Protein AF-A0A9E5WHQ3-F1 (afdb_monomer_lite)

pLDDT: mean 86.69, std 10.64, range [50.16, 97.62]

Sequence (100 aa):
MSIKATHFAEDIDLDCDIAGAFQFTGYYGREGTSGMSFVCPCGCGNKCYIKFEDSEGAAAAPRWNWDGNKENPTLTPSVFNTGLPCKWHGWLQNGEWVSV

Radius of gyration: 12.62 Å; chains: 1; bounding box: 31×26×3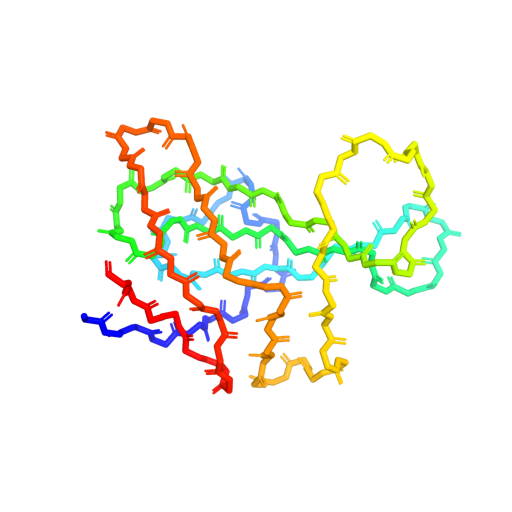2 Å

Structure (mmCIF, N/CA/C/O backbone):
data_AF-A0A9E5WHQ3-F1
#
_entry.id   AF-A0A9E5WHQ3-F1
#
loop_
_atom_site.group_PDB
_atom_site.id
_atom_site.type_symbol
_atom_site.label_atom_id
_atom_site.label_alt_id
_atom_site.label_comp_id
_atom_site.label_asym_id
_atom_site.label_entity_id
_atom_site.label_seq_id
_atom_site.pdbx_PDB_ins_code
_atom_site.Cartn_x
_atom_site.Cartn_y
_atom_site.Cartn_z
_atom_site.occupancy
_atom_site.B_iso_or_equiv
_atom_site.auth_seq_id
_atom_site.auth_comp_id
_atom_site.auth_asym_id
_atom_site.auth_atom_id
_atom_site.pdbx_PDB_model_num
ATOM 1 N N . MET A 1 1 ? -7.489 7.347 12.800 1.00 76.62 1 MET A N 1
ATOM 2 C CA . MET A 1 1 ? -6.547 6.609 13.673 1.00 76.62 1 MET A CA 1
ATOM 3 C C . MET A 1 1 ? -5.280 6.393 12.861 1.00 76.62 1 MET A C 1
ATOM 5 O O . MET A 1 1 ? -5.412 6.124 11.670 1.00 76.62 1 MET A O 1
ATOM 9 N N . SER A 1 2 ? -4.092 6.569 13.443 1.00 88.56 2 SER A N 1
ATOM 10 C CA . SER A 1 2 ? -2.832 6.244 12.765 1.00 88.56 2 SER A CA 1
ATOM 11 C C . SER A 1 2 ? -2.091 5.137 13.500 1.00 88.56 2 SER A C 1
ATOM 13 O O . SER A 1 2 ? -2.236 4.986 14.715 1.00 88.56 2 SER A O 1
ATOM 15 N N . ILE A 1 3 ? -1.339 4.340 12.747 1.00 93.88 3 ILE A N 1
ATOM 16 C CA . ILE A 1 3 ? -0.408 3.356 13.296 1.00 93.88 3 ILE A CA 1
ATOM 17 C C . ILE A 1 3 ? 0.936 3.478 12.585 1.00 93.88 3 ILE A C 1
ATOM 19 O O . ILE A 1 3 ? 1.000 3.813 11.401 1.00 93.88 3 ILE A O 1
ATOM 23 N N . LYS A 1 4 ? 2.019 3.181 13.301 1.00 94.31 4 LYS A N 1
ATOM 24 C CA . LYS A 1 4 ? 3.364 3.207 12.732 1.00 94.31 4 LYS A CA 1
ATOM 25 C C . LYS A 1 4 ? 3.535 2.084 11.708 1.00 94.31 4 LYS A C 1
ATOM 27 O O . LYS A 1 4 ? 3.249 0.924 12.004 1.00 94.31 4 LYS A O 1
ATOM 32 N N . ALA A 1 5 ? 4.042 2.421 10.528 1.00 92.50 5 ALA A N 1
ATOM 33 C CA . ALA A 1 5 ? 4.451 1.446 9.533 1.00 92.50 5 ALA A CA 1
ATOM 34 C C . ALA A 1 5 ? 5.741 0.764 10.002 1.00 92.50 5 ALA A C 1
ATOM 36 O O . ALA A 1 5 ? 6.734 1.425 10.314 1.00 92.50 5 ALA A O 1
ATOM 37 N N . THR A 1 6 ? 5.722 -0.564 10.074 1.00 90.00 6 THR A N 1
ATOM 38 C CA . THR A 1 6 ? 6.865 -1.346 10.559 1.00 90.00 6 THR A CA 1
ATOM 39 C C . THR A 1 6 ? 7.453 -2.140 9.405 1.00 90.00 6 THR A C 1
ATOM 41 O O . THR A 1 6 ? 6.778 -2.990 8.833 1.00 90.00 6 THR A O 1
ATOM 44 N N . HIS A 1 7 ? 8.709 -1.866 9.059 1.00 87.19 7 HIS A N 1
ATOM 45 C CA . HIS A 1 7 ? 9.396 -2.627 8.025 1.00 87.19 7 HIS A CA 1
ATOM 46 C C . HIS A 1 7 ? 9.711 -4.037 8.534 1.00 87.19 7 HIS A C 1
ATOM 48 O O . HIS A 1 7 ? 10.368 -4.202 9.564 1.00 87.19 7 HIS A O 1
ATOM 54 N N . PHE A 1 8 ? 9.253 -5.039 7.797 1.00 82.00 8 PHE A N 1
ATOM 55 C CA . PHE A 1 8 ? 9.499 -6.450 8.033 1.00 82.00 8 PHE A CA 1
ATOM 56 C C . PHE A 1 8 ? 10.420 -6.952 6.918 1.00 82.00 8 PHE A C 1
ATOM 58 O O . PHE A 1 8 ? 10.065 -6.905 5.744 1.00 82.00 8 PHE A O 1
ATOM 65 N N . ALA A 1 9 ? 11.647 -7.337 7.275 1.00 69.75 9 ALA A N 1
ATOM 66 C CA . ALA A 1 9 ? 12.669 -7.714 6.295 1.00 69.75 9 ALA A CA 1
AT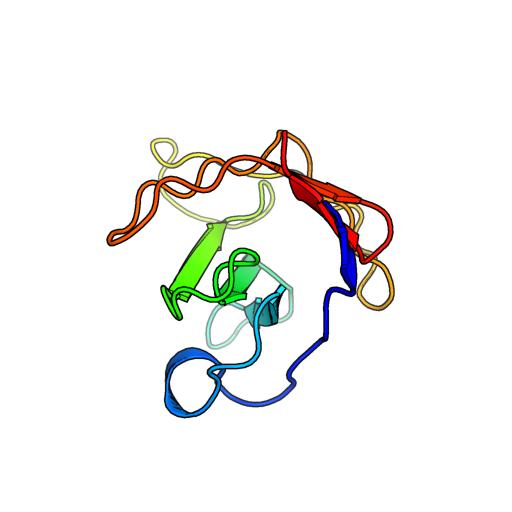OM 67 C C . ALA A 1 9 ? 12.416 -9.102 5.680 1.00 69.75 9 ALA A C 1
ATOM 69 O O . ALA A 1 9 ? 12.846 -9.376 4.560 1.00 69.75 9 ALA A O 1
ATOM 70 N N . GLU A 1 10 ? 11.719 -9.961 6.418 1.00 73.19 10 GLU A N 1
ATOM 71 C CA . GLU A 1 10 ? 11.330 -11.307 6.010 1.00 73.19 10 GLU A CA 1
ATOM 72 C C . GLU A 1 10 ? 10.013 -11.283 5.224 1.00 73.19 10 GLU A C 1
ATOM 74 O O . GLU A 1 10 ? 9.344 -10.253 5.136 1.00 73.19 10 GLU A O 1
ATOM 79 N N . ASP A 1 11 ? 9.657 -12.414 4.619 1.00 75.06 11 ASP A N 1
ATOM 80 C CA . ASP A 1 11 ? 8.448 -12.532 3.807 1.00 75.06 11 ASP A CA 1
ATOM 81 C C . ASP A 1 11 ? 7.186 -12.364 4.671 1.00 75.06 11 ASP A C 1
ATOM 83 O O . ASP A 1 11 ? 6.765 -13.250 5.422 1.00 75.06 11 ASP A O 1
ATOM 87 N N . ILE A 1 12 ? 6.578 -11.187 4.549 1.00 79.50 12 ILE A N 1
ATOM 88 C CA . ILE A 1 12 ? 5.329 -10.815 5.215 1.00 79.50 12 ILE A CA 1
ATOM 89 C C . ILE A 1 12 ? 4.192 -11.753 4.802 1.00 79.50 12 ILE A C 1
ATOM 91 O O . ILE A 1 12 ? 3.294 -11.995 5.615 1.00 79.50 12 ILE A O 1
ATOM 95 N N . ASP A 1 13 ? 4.201 -12.292 3.582 1.00 72.44 13 ASP A N 1
ATOM 96 C CA . ASP A 1 13 ? 3.127 -13.148 3.084 1.00 72.44 13 ASP A CA 1
ATOM 97 C C . ASP A 1 13 ? 3.120 -14.518 3.772 1.00 72.44 13 ASP A C 1
ATOM 99 O O . ASP A 1 13 ? 2.038 -15.090 3.954 1.00 72.44 13 ASP A O 1
ATOM 103 N N . LEU A 1 14 ? 4.264 -14.969 4.292 1.00 68.00 14 LEU A N 1
ATOM 104 C CA . LEU A 1 14 ? 4.385 -16.225 5.032 1.00 68.00 14 LEU A CA 1
ATOM 105 C C . LEU A 1 14 ? 4.029 -16.071 6.520 1.00 68.00 14 LEU A C 1
ATOM 107 O O . LEU A 1 14 ? 3.110 -16.747 6.974 1.00 68.00 14 LEU A O 1
ATOM 111 N N . ASP A 1 15 ? 4.650 -15.134 7.250 1.00 69.50 15 ASP A N 1
ATOM 112 C CA . ASP A 1 15 ? 4.682 -15.210 8.728 1.00 69.50 15 ASP A CA 1
ATOM 113 C C . ASP A 1 15 ? 4.418 -13.885 9.479 1.00 69.50 15 ASP A C 1
ATOM 115 O O . ASP A 1 15 ? 4.813 -13.728 10.634 1.00 69.50 15 ASP A O 1
ATOM 119 N N . CYS A 1 16 ? 3.730 -12.911 8.869 1.00 77.00 16 CYS A N 1
ATOM 120 C CA . CYS A 1 16 ? 3.439 -11.630 9.530 1.00 77.00 16 CYS A CA 1
ATOM 121 C C . CYS A 1 16 ? 1.934 -11.328 9.659 1.00 77.00 16 CYS A C 1
ATOM 123 O O . CYS A 1 16 ? 1.215 -11.266 8.659 1.00 77.00 16 CYS A O 1
ATOM 125 N N . ASP A 1 17 ? 1.469 -11.086 10.889 1.00 83.12 17 ASP A N 1
ATOM 126 C CA . ASP A 1 17 ? 0.114 -10.624 11.241 1.00 83.12 17 ASP A CA 1
ATOM 127 C C . ASP A 1 17 ? 0.107 -9.248 11.942 1.00 83.12 17 ASP A C 1
ATOM 129 O O . ASP A 1 17 ? -0.937 -8.750 12.374 1.00 83.12 17 ASP A O 1
ATOM 133 N N . ILE A 1 18 ? 1.268 -8.591 12.013 1.00 91.44 18 ILE A N 1
ATOM 134 C CA . ILE A 1 18 ? 1.431 -7.280 12.642 1.00 91.44 18 ILE A CA 1
ATOM 135 C C . ILE A 1 18 ? 0.732 -6.222 11.783 1.00 91.44 18 ILE A C 1
ATOM 137 O O . ILE A 1 18 ? 1.134 -5.954 10.652 1.00 91.44 18 ILE A O 1
ATOM 141 N N . ALA A 1 19 ? -0.300 -5.580 12.329 1.00 93.81 19 ALA A N 1
ATOM 142 C CA . ALA A 1 19 ? -1.031 -4.518 11.641 1.00 93.81 19 ALA A CA 1
ATOM 143 C C . ALA A 1 19 ? -0.083 -3.410 11.151 1.00 93.81 19 ALA A C 1
ATOM 145 O O . ALA A 1 19 ? 0.707 -2.868 11.924 1.00 93.81 19 ALA A O 1
ATOM 146 N N . GLY A 1 20 ? -0.167 -3.062 9.864 1.00 93.56 20 GLY A N 1
ATOM 147 C CA . GLY A 1 20 ? 0.676 -2.028 9.261 1.00 93.56 20 GLY A CA 1
ATOM 148 C C . GLY A 1 20 ? 2.132 -2.436 9.026 1.00 93.56 20 GLY A C 1
ATOM 149 O O . GLY A 1 20 ? 2.929 -1.590 8.605 1.00 93.56 20 GLY A O 1
ATOM 150 N N . ALA A 1 21 ? 2.498 -3.697 9.271 1.00 95.00 21 ALA A N 1
ATOM 151 C CA . ALA A 1 21 ? 3.775 -4.210 8.808 1.00 95.00 21 ALA A CA 1
ATOM 152 C C . ALA A 1 21 ? 3.830 -4.202 7.281 1.00 95.00 21 ALA A C 1
ATOM 154 O O . ALA A 1 21 ? 2.811 -4.388 6.611 1.00 95.00 21 ALA A O 1
ATOM 155 N N . PHE A 1 22 ? 5.016 -3.969 6.735 1.00 94.56 22 PHE A N 1
ATOM 156 C CA . PHE A 1 22 ? 5.227 -3.919 5.298 1.00 94.56 22 PHE A CA 1
ATOM 157 C C . PHE A 1 22 ? 6.605 -4.440 4.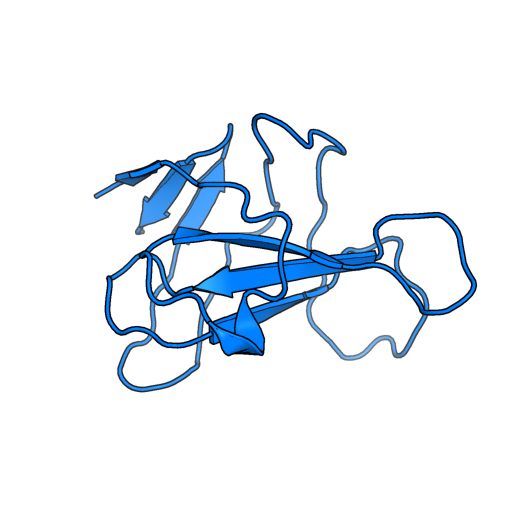911 1.00 94.56 22 PHE A C 1
ATOM 159 O O . PHE A 1 22 ? 7.540 -4.397 5.706 1.00 94.56 22 PHE A O 1
ATOM 166 N N . GLN A 1 23 ? 6.748 -4.845 3.655 1.00 93.69 23 GLN A N 1
ATOM 167 C CA . GLN A 1 23 ? 8.019 -5.234 3.057 1.00 93.69 23 GLN A CA 1
ATOM 168 C C . GLN A 1 23 ? 8.135 -4.611 1.672 1.00 93.69 23 GLN A C 1
ATOM 170 O O . GLN A 1 23 ? 7.186 -4.623 0.885 1.00 93.69 23 GLN A O 1
ATOM 175 N N . PHE A 1 24 ? 9.315 -4.081 1.360 1.00 91.75 24 PHE A N 1
ATOM 176 C CA . PHE A 1 24 ? 9.636 -3.676 -0.003 1.00 91.75 24 PHE A CA 1
ATOM 177 C C . PHE A 1 24 ? 9.894 -4.901 -0.875 1.00 91.75 24 PHE A C 1
ATOM 179 O O . PHE A 1 24 ? 10.653 -5.794 -0.512 1.00 91.75 24 PHE A O 1
ATOM 186 N N . THR A 1 25 ? 9.301 -4.907 -2.060 1.00 88.75 25 THR A N 1
ATOM 187 C CA . THR A 1 25 ? 9.400 -6.020 -3.010 1.00 88.75 25 THR A CA 1
ATOM 188 C C . THR A 1 25 ? 10.188 -5.595 -4.241 1.00 88.75 25 THR A C 1
ATOM 190 O O . THR A 1 25 ? 10.074 -4.457 -4.705 1.00 88.75 25 THR A O 1
ATOM 193 N N . GLY A 1 26 ? 10.987 -6.502 -4.791 1.00 86.06 26 GLY A N 1
ATOM 194 C CA . GLY A 1 26 ? 11.744 -6.303 -6.027 1.00 86.06 26 GLY A CA 1
ATOM 195 C C . GLY A 1 26 ? 11.373 -7.338 -7.086 1.00 86.06 26 GLY A C 1
ATOM 196 O O . GLY A 1 26 ? 10.738 -8.350 -6.788 1.00 86.06 26 GLY A O 1
ATOM 197 N N . TYR A 1 27 ? 11.811 -7.113 -8.323 1.00 77.31 27 TYR A N 1
ATOM 198 C CA . TYR A 1 27 ? 11.737 -8.139 -9.361 1.00 77.31 27 TYR A CA 1
ATOM 199 C C . TYR A 1 27 ? 12.857 -9.161 -9.179 1.00 77.31 27 TYR A C 1
ATOM 201 O O . TYR A 1 27 ? 14.022 -8.796 -9.024 1.00 77.31 27 TYR A O 1
ATOM 209 N N . TYR A 1 28 ? 12.516 -10.449 -9.251 1.00 71.94 28 TYR A N 1
ATOM 210 C CA . TYR A 1 28 ? 13.510 -11.515 -9.180 1.00 71.94 28 TYR A CA 1
ATOM 211 C C . TYR A 1 28 ? 14.588 -11.331 -10.261 1.00 71.94 28 TYR A C 1
ATOM 213 O O . TYR A 1 28 ? 14.277 -11.194 -11.446 1.00 71.94 28 TYR A O 1
ATOM 221 N N . GLY A 1 29 ? 15.857 -11.317 -9.845 1.00 71.81 29 GLY A N 1
ATOM 222 C CA . GLY A 1 29 ? 16.998 -11.139 -10.746 1.00 71.81 29 GLY A CA 1
ATOM 223 C C . GLY A 1 29 ? 17.262 -9.697 -11.198 1.00 71.81 29 GLY A C 1
ATOM 224 O O . GLY A 1 29 ? 18.049 -9.508 -12.125 1.00 71.81 29 GLY A O 1
ATOM 225 N N . ARG A 1 30 ? 16.640 -8.683 -10.576 1.00 71.31 30 ARG A N 1
ATOM 226 C CA . ARG A 1 30 ? 16.955 -7.264 -10.815 1.00 71.31 30 ARG A CA 1
ATOM 227 C C . ARG A 1 30 ? 17.199 -6.512 -9.513 1.00 71.31 30 ARG A C 1
ATOM 229 O O . ARG A 1 30 ? 16.536 -6.754 -8.510 1.00 71.31 30 ARG A O 1
ATOM 236 N N . GLU A 1 31 ? 18.124 -5.561 -9.557 1.00 75.31 31 GLU A N 1
ATOM 237 C CA . GLU A 1 31 ? 18.283 -4.589 -8.479 1.00 75.31 31 GLU A CA 1
ATOM 238 C C . GLU A 1 31 ? 17.162 -3.547 -8.547 1.00 75.31 31 GLU A C 1
ATOM 240 O O . GLU A 1 31 ? 16.836 -3.042 -9.621 1.00 75.31 31 GLU A O 1
ATOM 245 N N . GLY A 1 32 ? 16.568 -3.226 -7.397 1.00 80.88 32 GLY A N 1
ATOM 246 C CA . GLY A 1 32 ? 15.566 -2.168 -7.281 1.00 80.88 32 GLY A CA 1
ATOM 247 C C . GLY A 1 32 ? 14.329 -2.566 -6.483 1.00 80.88 32 GLY A C 1
ATOM 248 O O . GLY A 1 32 ? 14.080 -3.737 -6.200 1.00 80.88 32 GLY A O 1
ATOM 249 N N . THR A 1 33 ? 13.557 -1.554 -6.092 1.00 88.31 33 THR A N 1
ATOM 250 C CA . THR A 1 33 ? 12.256 -1.715 -5.431 1.00 88.31 33 THR A CA 1
ATOM 251 C C . THR A 1 33 ? 11.162 -1.493 -6.467 1.00 88.31 33 THR A C 1
ATOM 253 O O . THR A 1 33 ? 11.193 -0.511 -7.191 1.00 88.31 33 THR A O 1
ATOM 256 N N . SER A 1 34 ? 10.223 -2.428 -6.555 1.00 89.19 34 SER A N 1
ATOM 257 C CA . SER A 1 34 ? 9.127 -2.443 -7.535 1.00 89.19 34 SER A CA 1
ATOM 258 C C . SER A 1 34 ? 7.744 -2.253 -6.905 1.00 89.19 34 SER A C 1
ATOM 260 O O . SER A 1 34 ? 6.768 -1.962 -7.598 1.00 89.19 34 SER A O 1
ATOM 262 N N . GLY A 1 35 ? 7.649 -2.414 -5.587 1.00 91.94 35 GLY A N 1
ATOM 263 C CA . GLY A 1 35 ? 6.398 -2.289 -4.859 1.00 91.94 35 GLY A CA 1
ATOM 264 C C . GLY A 1 35 ? 6.559 -2.569 -3.373 1.00 91.94 35 GLY A C 1
ATOM 265 O O . GLY A 1 35 ? 7.674 -2.709 -2.862 1.00 91.94 35 GLY A O 1
ATOM 266 N N . MET A 1 36 ? 5.430 -2.721 -2.694 1.00 92.81 36 MET A N 1
ATOM 267 C CA . MET A 1 36 ? 5.351 -2.975 -1.261 1.00 92.81 36 MET A CA 1
ATOM 268 C C . MET A 1 36 ? 4.200 -3.936 -0.950 1.00 92.81 36 MET A C 1
ATOM 270 O O . MET A 1 36 ? 3.058 -3.663 -1.316 1.00 92.81 36 MET A O 1
ATOM 274 N N . SER A 1 37 ? 4.489 -5.021 -0.233 1.00 92.94 37 SER A N 1
ATOM 275 C CA . SER A 1 37 ? 3.460 -5.822 0.442 1.00 92.94 37 SER A CA 1
ATOM 276 C C . SER A 1 37 ? 3.196 -5.234 1.829 1.00 92.94 37 SER A C 1
ATOM 278 O O . SER A 1 37 ? 4.133 -4.762 2.473 1.00 92.94 37 SER A O 1
ATOM 280 N N . PHE A 1 38 ? 1.951 -5.246 2.307 1.00 94.06 38 PHE A N 1
ATOM 281 C CA . PHE A 1 38 ? 1.597 -4.759 3.645 1.00 94.06 38 PHE A CA 1
ATOM 282 C C . PHE A 1 38 ? 0.438 -5.532 4.291 1.00 94.06 38 PHE A C 1
ATOM 284 O O . PHE A 1 38 ? -0.464 -6.018 3.604 1.00 94.06 38 PHE A O 1
ATOM 291 N N . VAL A 1 39 ? 0.449 -5.612 5.625 1.00 94.19 39 VAL A N 1
ATOM 292 C CA . VAL A 1 39 ? -0.651 -6.141 6.442 1.00 94.19 39 VAL A CA 1
ATOM 293 C C . VAL A 1 39 ? -1.608 -4.999 6.743 1.00 94.19 39 VAL A C 1
ATOM 295 O O . VAL A 1 39 ? -1.193 -3.919 7.170 1.00 94.19 39 VAL A O 1
ATOM 298 N N . CYS A 1 40 ? -2.903 -5.236 6.549 1.00 94.25 40 CYS A N 1
ATOM 299 C CA . CYS A 1 40 ? -3.925 -4.212 6.663 1.00 94.25 40 CYS A CA 1
ATOM 300 C C . CYS A 1 40 ? -3.820 -3.445 7.996 1.00 94.25 40 CYS A C 1
ATOM 302 O O . CYS A 1 40 ? -3.934 -4.057 9.065 1.00 94.25 40 CYS A O 1
ATOM 304 N N . PRO A 1 41 ? -3.678 -2.106 7.957 1.00 95.31 41 PRO A N 1
ATOM 305 C CA . PRO A 1 41 ? -3.483 -1.298 9.157 1.00 95.31 41 PRO A CA 1
ATOM 306 C C . PRO A 1 41 ? -4.646 -1.326 10.149 1.00 95.31 41 PRO A C 1
ATOM 308 O O . PRO A 1 41 ? -4.482 -0.943 11.300 1.00 95.31 41 PRO A O 1
ATOM 311 N N . CYS A 1 42 ? -5.834 -1.777 9.737 1.00 93.38 42 CYS A N 1
ATOM 312 C CA . CYS A 1 42 ? -6.965 -1.905 10.656 1.00 93.38 42 CYS A CA 1
ATOM 313 C C . CYS A 1 42 ? -6.849 -3.104 11.614 1.00 93.38 42 CYS A C 1
ATOM 315 O O . CYS A 1 42 ? -7.673 -3.225 12.517 1.00 93.38 42 CYS A O 1
ATOM 317 N N . GLY A 1 43 ? -5.870 -3.996 11.414 1.00 92.75 43 GLY A N 1
ATOM 318 C CA . GLY A 1 43 ? -5.658 -5.180 12.252 1.00 92.75 43 GLY A CA 1
ATOM 319 C C . GLY A 1 43 ? -6.484 -6.405 11.861 1.00 92.75 43 GLY A C 1
ATOM 320 O O . GLY A 1 43 ? -6.501 -7.385 12.594 1.00 92.75 43 GLY A O 1
ATOM 321 N N . CYS A 1 44 ? -7.153 -6.397 10.704 1.00 91.94 44 CYS A N 1
ATOM 322 C CA . CYS A 1 44 ? -7.914 -7.559 10.233 1.00 91.94 44 CYS A CA 1
ATOM 323 C C . CYS A 1 44 ? -7.052 -8.699 9.659 1.00 91.94 44 CYS A C 1
ATOM 325 O O . CYS A 1 44 ? -7.600 -9.730 9.279 1.00 91.94 44 CYS A O 1
ATOM 327 N N . GLY A 1 45 ? -5.736 -8.495 9.529 1.00 91.25 45 GLY A N 1
ATOM 328 C CA . GLY A 1 45 ? -4.790 -9.483 8.998 1.00 91.25 45 GLY A CA 1
ATOM 329 C C . GLY A 1 45 ? -4.773 -9.632 7.471 1.00 91.25 45 GLY A C 1
ATOM 330 O O . GLY A 1 45 ? -3.967 -10.396 6.953 1.00 91.25 45 GLY A O 1
ATOM 331 N N . ASN A 1 46 ? -5.619 -8.907 6.728 1.00 91.69 46 ASN A N 1
ATOM 332 C CA . ASN A 1 46 ? -5.608 -8.960 5.263 1.00 91.69 46 ASN A CA 1
ATOM 333 C C . ASN A 1 46 ? -4.267 -8.446 4.706 1.00 91.69 46 ASN A C 1
ATOM 335 O O . ASN A 1 46 ? -3.851 -7.343 5.056 1.00 91.69 46 ASN A O 1
ATOM 339 N N . LYS A 1 47 ? -3.620 -9.208 3.822 1.00 91.56 47 LYS A N 1
ATOM 340 C CA . LYS A 1 47 ? -2.340 -8.842 3.196 1.00 91.56 47 LYS A CA 1
ATOM 341 C C . LYS A 1 47 ? -2.584 -8.311 1.792 1.00 91.56 47 LYS A C 1
ATOM 343 O O . LYS A 1 47 ? -3.449 -8.808 1.072 1.00 91.56 47 LYS A O 1
ATOM 348 N N . CYS A 1 48 ? -1.876 -7.259 1.415 1.00 90.19 48 CYS A N 1
ATOM 349 C CA . CYS A 1 48 ? -2.098 -6.559 0.156 1.00 90.19 48 CYS A CA 1
ATOM 350 C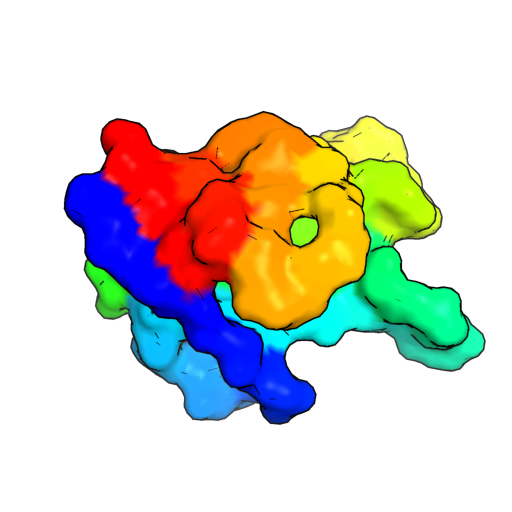 C . CYS A 1 48 ? -0.790 -6.137 -0.487 1.00 90.19 48 CYS A C 1
ATOM 352 O O . CYS A 1 48 ? 0.200 -5.904 0.195 1.00 90.19 48 CYS A O 1
ATOM 354 N N . TYR A 1 49 ? -0.834 -5.980 -1.806 1.00 90.56 49 TYR A N 1
ATOM 355 C CA . TYR A 1 49 ? 0.304 -5.573 -2.610 1.00 90.56 49 TYR A CA 1
ATOM 356 C C . TYR A 1 49 ? 0.046 -4.225 -3.283 1.00 90.56 49 TYR A C 1
ATOM 358 O O . TYR A 1 49 ? -1.014 -4.002 -3.875 1.00 90.56 49 TYR A O 1
ATOM 366 N N . ILE A 1 50 ? 1.038 -3.345 -3.210 1.00 91.06 50 ILE A N 1
ATOM 367 C CA . ILE A 1 50 ? 1.070 -2.028 -3.838 1.00 91.06 50 ILE A CA 1
ATOM 368 C C . ILE A 1 50 ? 2.180 -2.032 -4.878 1.00 91.06 50 ILE A C 1
ATOM 370 O O . ILE A 1 50 ? 3.334 -2.321 -4.570 1.00 91.06 50 ILE A O 1
ATOM 374 N N . LYS A 1 51 ? 1.835 -1.654 -6.107 1.00 90.12 51 LYS A N 1
ATOM 375 C CA . LYS A 1 51 ? 2.787 -1.518 -7.208 1.00 90.12 51 LYS A CA 1
ATOM 376 C C . LYS A 1 51 ? 3.267 -0.071 -7.329 1.00 90.12 51 LYS A C 1
ATOM 378 O O . LYS A 1 51 ? 2.436 0.840 -7.342 1.00 90.12 51 LYS A O 1
ATOM 383 N N . PHE A 1 52 ? 4.576 0.146 -7.455 1.00 90.69 52 PHE A N 1
ATOM 384 C CA . PHE A 1 52 ? 5.134 1.491 -7.637 1.00 90.69 52 PHE A CA 1
ATOM 385 C C . PHE A 1 52 ? 5.140 1.927 -9.109 1.00 90.69 52 PHE A C 1
ATOM 387 O O . PHE A 1 52 ? 5.135 1.087 -10.012 1.00 90.69 52 PHE A O 1
ATOM 394 N N . GLU A 1 53 ? 5.081 3.234 -9.376 1.00 80.12 53 GLU A N 1
ATOM 395 C CA . GLU A 1 53 ? 4.954 3.784 -10.739 1.00 80.12 53 GLU A CA 1
ATOM 396 C C . GLU A 1 53 ? 6.100 3.410 -11.685 1.00 80.12 53 GLU A C 1
ATOM 398 O O . GLU A 1 53 ? 5.852 3.134 -12.865 1.00 80.12 53 GLU A O 1
ATOM 403 N N . ASP A 1 54 ? 7.317 3.346 -11.154 1.00 70.12 54 ASP A N 1
ATOM 404 C CA . ASP A 1 54 ? 8.568 3.028 -11.846 1.00 70.12 54 ASP A CA 1
ATOM 405 C C . ASP A 1 54 ? 8.768 1.526 -12.118 1.00 70.12 54 ASP A C 1
ATOM 407 O O . ASP A 1 54 ? 9.741 1.122 -12.756 1.00 70.12 54 ASP A O 1
ATOM 411 N N . SER A 1 55 ? 7.828 0.679 -11.695 1.00 64.75 55 SER A N 1
ATOM 412 C CA . SER A 1 55 ? 7.905 -0.762 -11.916 1.00 64.75 55 SER A CA 1
ATOM 413 C C . SER A 1 55 ? 7.407 -1.180 -13.313 1.00 64.75 55 SER A C 1
ATOM 415 O O . SER A 1 55 ? 6.349 -0.760 -13.795 1.00 64.75 55 SER A O 1
ATOM 417 N N . GLU A 1 56 ? 8.153 -2.070 -13.979 1.00 65.50 56 GLU A N 1
ATOM 418 C CA . GLU A 1 56 ? 7.791 -2.601 -15.305 1.00 65.50 56 GLU A CA 1
ATOM 419 C C . GLU A 1 56 ? 6.449 -3.370 -15.275 1.00 65.50 56 GLU A C 1
ATOM 421 O O . GLU A 1 56 ? 6.062 -3.958 -14.268 1.00 65.50 56 GLU A O 1
ATOM 426 N N . GLY A 1 57 ? 5.680 -3.379 -16.370 1.00 59.72 57 GLY A N 1
ATOM 427 C CA . GLY A 1 57 ? 4.474 -4.214 -16.518 1.00 59.72 57 GLY A CA 1
ATOM 428 C C . GLY A 1 57 ? 3.184 -3.462 -16.867 1.00 59.72 57 GLY A C 1
ATOM 429 O O . GLY A 1 57 ? 3.174 -2.243 -17.018 1.00 59.72 57 GLY A O 1
ATOM 430 N N . ALA A 1 58 ? 2.096 -4.225 -17.035 1.00 50.16 58 ALA A N 1
ATOM 431 C CA . ALA A 1 58 ? 0.844 -3.797 -17.669 1.00 50.16 58 ALA A CA 1
ATOM 432 C C . ALA A 1 58 ? 0.290 -2.454 -17.144 1.00 50.16 58 ALA A C 1
ATOM 434 O O . ALA A 1 58 ? 0.251 -2.194 -15.940 1.00 50.16 58 ALA A O 1
ATOM 435 N N . ALA A 1 59 ? -0.170 -1.607 -18.067 1.00 56.31 59 ALA A N 1
ATOM 436 C CA . ALA A 1 59 ? -0.678 -0.253 -17.817 1.00 56.31 59 ALA A CA 1
ATOM 437 C C . ALA A 1 59 ? -2.033 -0.194 -17.072 1.00 56.31 59 ALA A C 1
ATOM 439 O O . ALA A 1 59 ? -2.546 0.892 -16.838 1.00 56.31 59 ALA A O 1
ATOM 440 N N . ALA A 1 60 ? -2.623 -1.341 -16.715 1.00 62.12 60 ALA A N 1
ATOM 441 C CA . ALA A 1 60 ? -4.005 -1.430 -16.234 1.00 62.12 60 ALA A CA 1
ATOM 442 C C . ALA A 1 60 ? -4.166 -1.496 -14.701 1.00 62.12 60 ALA A C 1
ATOM 444 O O . ALA A 1 60 ? -5.290 -1.399 -14.216 1.00 62.12 60 ALA A O 1
ATOM 445 N N . ALA A 1 61 ? -3.086 -1.681 -13.934 1.00 65.62 61 ALA A N 1
ATOM 446 C CA . ALA A 1 61 ? -3.153 -1.722 -12.470 1.00 65.62 61 ALA A CA 1
ATOM 447 C C . ALA A 1 61 ? -2.917 -0.326 -11.861 1.00 65.62 61 ALA A C 1
ATOM 449 O O . ALA A 1 61 ? -2.089 0.415 -12.400 1.00 65.62 61 ALA A O 1
ATOM 450 N N . PRO A 1 62 ? -3.581 0.025 -10.740 1.00 71.38 62 PRO A N 1
ATOM 451 C CA . PRO A 1 62 ? -3.265 1.238 -9.996 1.00 71.38 62 PRO A CA 1
ATOM 452 C C . PRO A 1 62 ? -1.788 1.249 -9.593 1.00 71.38 62 PRO A C 1
ATOM 454 O O . PRO A 1 62 ? -1.231 0.210 -9.224 1.00 71.38 62 PRO A O 1
ATOM 457 N N . ARG A 1 63 ? -1.159 2.419 -9.686 1.00 85.00 63 ARG A N 1
ATOM 458 C CA . ARG A 1 63 ? 0.243 2.623 -9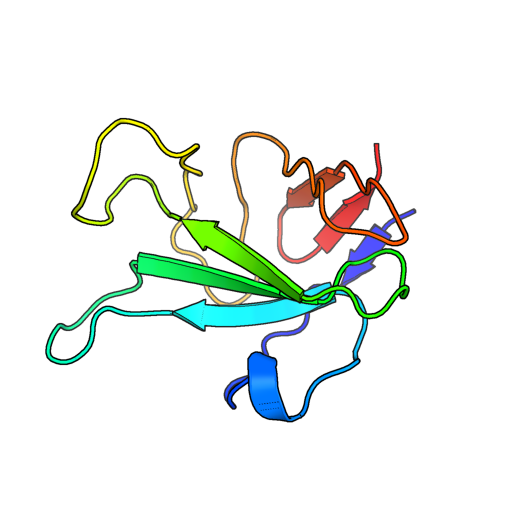.328 1.00 85.00 63 ARG A CA 1
ATOM 459 C C . ARG A 1 63 ? 0.346 3.718 -8.283 1.00 85.00 63 ARG A C 1
ATOM 461 O O . ARG A 1 63 ? -0.435 4.668 -8.302 1.00 85.00 63 ARG A O 1
ATOM 468 N N . TRP A 1 64 ? 1.308 3.554 -7.388 1.00 92.44 64 TRP A N 1
ATOM 469 C CA . TRP A 1 64 ? 1.623 4.530 -6.361 1.00 92.44 64 TRP A CA 1
ATOM 470 C C . TRP A 1 64 ? 2.997 5.120 -6.618 1.00 92.44 64 TRP A C 1
ATOM 472 O O . TRP A 1 64 ? 3.958 4.413 -6.915 1.00 92.44 64 TRP A O 1
ATOM 482 N N . ASN A 1 65 ? 3.086 6.429 -6.480 1.00 92.56 65 ASN A N 1
ATOM 483 C CA . ASN A 1 65 ? 4.346 7.121 -6.367 1.00 92.56 65 ASN A CA 1
ATOM 484 C C . ASN A 1 65 ? 4.882 6.917 -4.944 1.00 92.56 65 ASN A C 1
ATOM 486 O O . ASN A 1 65 ? 4.175 7.187 -3.967 1.00 92.56 65 ASN A O 1
ATOM 490 N N . TRP A 1 66 ? 6.109 6.415 -4.853 1.00 93.69 66 TRP A N 1
ATOM 491 C CA . TRP A 1 66 ? 6.865 6.257 -3.620 1.00 93.69 66 TRP A CA 1
ATOM 492 C C . TRP A 1 66 ? 8.020 7.256 -3.608 1.00 93.69 66 TRP A C 1
ATOM 494 O O . TRP A 1 66 ? 8.735 7.406 -4.594 1.00 93.69 66 TRP A O 1
ATOM 504 N N . ASP A 1 67 ? 8.228 7.912 -2.470 1.00 93.38 67 ASP A N 1
ATOM 505 C CA . ASP A 1 67 ? 9.268 8.931 -2.281 1.00 93.38 67 ASP A CA 1
ATOM 506 C C . ASP A 1 67 ? 10.710 8.386 -2.225 1.00 93.38 67 ASP A C 1
ATOM 508 O O . ASP A 1 67 ? 11.659 9.160 -2.092 1.00 93.38 67 ASP A O 1
ATOM 512 N N . GLY A 1 68 ? 10.895 7.066 -2.307 1.00 90.94 68 GLY A N 1
ATOM 513 C CA . GLY A 1 68 ? 12.203 6.418 -2.209 1.00 90.94 68 GLY A CA 1
ATOM 514 C C . GLY A 1 68 ? 12.702 6.232 -0.771 1.00 90.94 68 GLY A C 1
ATOM 515 O O . GLY A 1 68 ? 13.760 5.629 -0.562 1.00 90.94 68 GLY A O 1
ATOM 516 N N . ASN A 1 69 ? 11.961 6.708 0.237 1.00 92.94 69 ASN A N 1
ATOM 517 C CA . ASN A 1 69 ? 12.364 6.597 1.632 1.00 92.94 69 ASN A CA 1
ATOM 518 C C . ASN A 1 69 ? 12.017 5.209 2.184 1.00 92.94 69 ASN A C 1
ATOM 520 O O . ASN A 1 69 ? 10.852 4.814 2.234 1.00 92.94 69 ASN A O 1
ATOM 524 N N . LYS A 1 70 ? 13.038 4.456 2.606 1.00 91.94 70 LYS A N 1
ATOM 525 C CA . LYS A 1 70 ? 12.864 3.113 3.181 1.00 91.94 70 LYS A CA 1
ATOM 526 C C . LYS A 1 70 ? 12.611 3.114 4.686 1.00 91.94 70 LYS A C 1
ATOM 528 O O . LYS A 1 70 ? 12.085 2.135 5.205 1.00 91.94 70 LYS A O 1
ATOM 533 N N . GLU A 1 71 ? 12.991 4.182 5.378 1.00 91.25 71 GLU A N 1
ATOM 534 C CA . GLU A 1 71 ? 12.828 4.298 6.829 1.00 91.25 71 GLU A CA 1
ATOM 535 C C . GLU A 1 71 ? 11.452 4.860 7.184 1.00 91.25 71 GLU A C 1
ATOM 537 O O . GLU A 1 71 ? 10.773 4.330 8.059 1.00 91.25 71 GLU A O 1
ATOM 542 N N . ASN A 1 72 ? 11.030 5.908 6.471 1.00 95.31 72 ASN A N 1
ATOM 543 C CA . ASN A 1 72 ? 9.765 6.609 6.688 1.00 95.31 72 ASN A CA 1
ATOM 544 C C . ASN A 1 72 ? 9.050 6.821 5.342 1.00 95.31 72 ASN A C 1
ATOM 546 O O . ASN A 1 72 ? 9.004 7.948 4.848 1.00 95.31 72 ASN A O 1
ATOM 550 N N . PRO A 1 73 ? 8.541 5.746 4.714 1.00 96.12 73 PRO A N 1
ATOM 551 C CA . PRO A 1 73 ? 7.970 5.812 3.373 1.00 96.12 73 PRO A CA 1
ATOM 552 C C . PRO A 1 73 ? 6.736 6.709 3.300 1.00 96.12 73 PRO A C 1
ATOM 554 O O . PRO A 1 73 ? 5.925 6.763 4.233 1.00 96.12 73 PRO A O 1
ATOM 557 N N . THR A 1 74 ? 6.561 7.332 2.137 1.00 96.50 74 THR A N 1
ATOM 558 C CA . THR A 1 74 ? 5.327 8.022 1.746 1.00 96.50 74 THR A CA 1
ATOM 559 C C . THR A 1 74 ? 4.818 7.484 0.415 1.00 96.50 74 THR A C 1
ATOM 561 O O . THR A 1 74 ? 5.600 7.292 -0.516 1.00 96.50 74 THR A O 1
ATOM 564 N N . LEU A 1 75 ? 3.503 7.267 0.316 1.00 95.56 75 LEU A N 1
ATOM 565 C CA . LEU A 1 75 ? 2.825 6.859 -0.914 1.00 95.56 75 LEU A CA 1
ATOM 566 C C . LEU A 1 75 ? 1.777 7.884 -1.341 1.00 95.56 75 LEU A C 1
ATOM 568 O O . LEU A 1 75 ? 1.009 8.394 -0.523 1.00 95.56 75 LEU A O 1
ATOM 572 N N . THR A 1 76 ? 1.724 8.147 -2.646 1.00 93.50 76 THR A N 1
ATOM 573 C CA . THR A 1 76 ? 0.677 8.955 -3.285 1.00 93.50 76 THR A CA 1
ATOM 574 C C . THR A 1 76 ? 0.160 8.226 -4.528 1.00 93.50 76 THR A C 1
ATOM 576 O O . THR A 1 76 ? 0.977 7.776 -5.324 1.00 93.50 76 THR A O 1
ATOM 579 N N . PRO A 1 77 ? -1.161 8.103 -4.751 1.00 93.56 77 PRO A N 1
ATOM 580 C CA . PRO A 1 77 ? -2.269 8.629 -3.946 1.00 93.56 77 PRO A CA 1
ATOM 581 C C . PRO A 1 77 ? -2.543 7.790 -2.681 1.00 93.56 77 PRO A C 1
ATOM 583 O O . PRO A 1 77 ? -1.731 6.963 -2.276 1.00 93.56 77 PRO A O 1
ATOM 586 N N . SER A 1 78 ? -3.699 8.007 -2.044 1.00 94.75 78 SER A N 1
ATOM 587 C CA . SER A 1 78 ? -4.190 7.141 -0.963 1.00 94.75 78 SER A CA 1
ATOM 588 C C . SER A 1 78 ? -4.323 5.687 -1.419 1.00 94.75 78 SER A C 1
ATOM 590 O O . SER A 1 78 ? -4.478 5.382 -2.603 1.00 94.75 78 SER A O 1
ATOM 592 N N . VAL A 1 79 ? -4.266 4.772 -0.461 1.00 94.06 79 VAL A N 1
ATOM 593 C CA . VAL A 1 79 ? -4.405 3.334 -0.657 1.00 94.06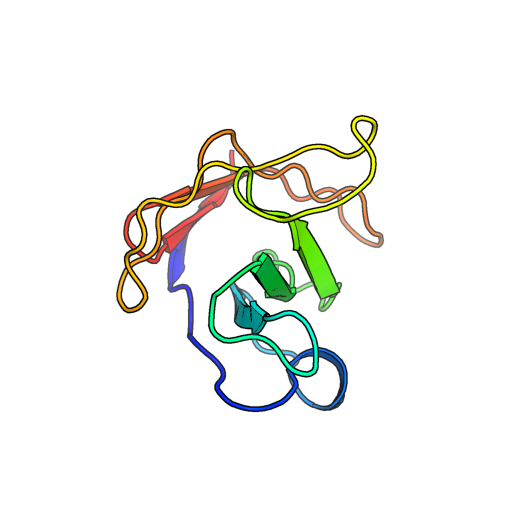 79 VAL A CA 1
ATOM 594 C C . VAL A 1 79 ? -5.821 2.931 -0.275 1.00 94.06 79 VAL A C 1
ATOM 596 O O . VAL A 1 79 ? -6.213 3.037 0.887 1.00 94.06 79 VAL A O 1
ATOM 599 N N . PHE A 1 80 ? -6.584 2.441 -1.250 1.00 93.25 80 PHE A N 1
ATOM 600 C CA . PHE A 1 80 ? -7.873 1.807 -0.999 1.00 93.25 80 PHE A CA 1
ATOM 601 C C . PHE A 1 80 ? -7.717 0.286 -1.025 1.00 93.25 80 PHE A C 1
ATOM 603 O O . PHE A 1 80 ? -7.676 -0.337 -2.088 1.00 93.25 80 PHE A O 1
ATOM 610 N N . ASN A 1 81 ? -7.613 -0.311 0.161 1.00 89.44 81 ASN A N 1
ATOM 611 C CA . ASN A 1 81 ? -7.576 -1.754 0.317 1.00 89.44 81 ASN A CA 1
ATOM 612 C C . ASN A 1 81 ? -8.990 -2.318 0.129 1.00 89.44 81 ASN A C 1
ATOM 614 O O . ASN A 1 81 ? -9.862 -2.135 0.975 1.00 89.44 81 ASN A O 1
ATOM 618 N N . THR A 1 82 ? -9.208 -3.020 -0.980 1.00 86.88 82 THR A N 1
ATOM 619 C CA . THR A 1 82 ? -10.494 -3.654 -1.312 1.00 86.88 82 THR A CA 1
ATOM 620 C C . THR A 1 82 ? -10.611 -5.099 -0.818 1.00 86.88 82 THR A C 1
ATOM 622 O O . THR A 1 82 ? -11.663 -5.716 -1.003 1.00 86.88 82 THR A O 1
ATOM 625 N N . GLY A 1 83 ? -9.562 -5.642 -0.193 1.00 83.56 83 GLY A N 1
ATOM 626 C CA . GLY A 1 83 ? -9.517 -7.017 0.294 1.00 83.56 83 GLY A CA 1
ATOM 627 C C . GLY A 1 83 ? -10.284 -7.219 1.602 1.00 83.56 83 GLY A C 1
ATOM 628 O O . GLY A 1 83 ? -10.142 -6.459 2.559 1.00 83.56 83 GLY A O 1
ATOM 629 N N . LEU A 1 84 ? -11.082 -8.287 1.641 1.00 85.94 84 LEU A N 1
ATOM 630 C CA . LEU A 1 84 ? -11.898 -8.688 2.789 1.00 85.94 84 LEU A CA 1
ATOM 631 C C . LEU A 1 84 ? -11.027 -9.122 3.988 1.00 85.94 84 LEU A C 1
ATOM 633 O O . LEU A 1 84 ? -9.907 -9.580 3.785 1.00 85.94 84 LEU A O 1
ATOM 637 N N . PRO A 1 85 ? -11.517 -9.005 5.240 1.00 90.94 85 PRO A N 1
ATOM 638 C CA . PRO A 1 85 ? -12.890 -8.674 5.650 1.00 90.94 85 PRO A CA 1
ATOM 639 C C . PRO A 1 85 ? -13.192 -7.172 5.768 1.00 90.94 85 PRO A C 1
ATOM 641 O O . PRO A 1 85 ? -14.311 -6.806 6.118 1.00 90.94 85 PRO A O 1
ATOM 644 N N . CYS A 1 86 ? -12.228 -6.291 5.504 1.00 88.38 86 CYS A N 1
ATOM 645 C CA . CYS A 1 86 ? -12.419 -4.845 5.632 1.00 88.38 86 CYS A CA 1
ATOM 646 C C . CYS A 1 86 ? -12.361 -4.139 4.269 1.00 88.38 86 CYS A C 1
ATOM 648 O O . CYS A 1 86 ? -12.151 -4.770 3.243 1.00 88.38 86 CYS A O 1
ATOM 650 N N . LYS A 1 87 ? -12.559 -2.820 4.245 1.00 90.50 87 LYS A N 1
ATOM 651 C CA . LYS A 1 87 ? -12.287 -1.977 3.071 1.00 90.50 87 LYS A CA 1
ATOM 652 C C . LYS A 1 87 ? -11.484 -0.756 3.492 1.00 90.50 87 LYS A C 1
ATOM 654 O O . LYS A 1 87 ? -11.957 0.373 3.386 1.00 90.50 87 LYS A O 1
ATOM 659 N N . TRP A 1 88 ? -10.342 -1.004 4.129 1.00 94.56 88 TRP A N 1
ATOM 660 C CA . TRP A 1 88 ? -9.550 0.066 4.722 1.00 94.56 88 TRP A CA 1
ATOM 661 C C . TRP A 1 88 ? -9.118 1.071 3.648 1.00 94.56 88 TRP A C 1
ATOM 663 O O . TRP A 1 88 ? -8.634 0.688 2.583 1.00 94.56 88 TRP A O 1
ATOM 673 N N . HIS A 1 89 ? -9.295 2.358 3.935 1.00 95.31 89 HIS A N 1
ATOM 674 C CA . HIS A 1 89 ? -8.881 3.458 3.071 1.00 95.31 89 HIS A CA 1
ATOM 675 C C . HIS A 1 89 ? -8.014 4.411 3.881 1.00 95.31 89 HIS A C 1
ATOM 677 O O . HIS A 1 89 ? -8.384 4.812 4.986 1.00 95.31 89 HIS A O 1
ATOM 683 N N . GLY A 1 90 ? -6.848 4.756 3.353 1.00 95.75 90 GLY A N 1
ATOM 684 C CA . GLY A 1 90 ? -5.950 5.651 4.055 1.00 95.75 90 GLY A CA 1
ATOM 685 C C . GLY A 1 90 ? -4.693 5.989 3.283 1.00 95.75 90 GLY A C 1
ATOM 686 O O . GLY A 1 90 ? -4.587 5.747 2.084 1.00 95.75 90 GLY A O 1
ATOM 687 N N . TRP A 1 91 ? -3.730 6.558 3.986 1.00 97.31 91 TRP A N 1
ATOM 688 C CA . TRP A 1 91 ? -2.457 7.008 3.443 1.00 97.31 91 TRP A CA 1
ATOM 689 C C . TRP A 1 91 ? -1.302 6.293 4.131 1.00 97.31 91 TRP A C 1
ATOM 691 O O . TRP A 1 91 ? -1.430 5.912 5.291 1.00 97.31 91 TRP A O 1
ATOM 701 N N . LEU A 1 92 ? -0.177 6.158 3.429 1.00 97.44 92 LEU A N 1
ATOM 702 C CA . LEU A 1 92 ? 1.129 5.941 4.045 1.00 97.44 92 LEU A CA 1
ATOM 703 C C . LEU A 1 92 ? 1.894 7.257 3.932 1.00 97.44 92 LEU A C 1
ATOM 705 O O . LEU A 1 92 ? 2.185 7.692 2.819 1.00 97.44 92 LEU A O 1
ATOM 709 N N . GLN A 1 93 ? 2.150 7.924 5.052 1.00 97.19 93 GLN A N 1
ATOM 710 C CA . GLN A 1 93 ? 2.804 9.233 5.087 1.00 97.19 93 GLN A CA 1
ATOM 711 C C . GLN A 1 93 ? 3.861 9.247 6.173 1.00 97.19 93 GLN A C 1
ATOM 713 O O . GLN A 1 93 ? 3.544 9.008 7.335 1.00 97.19 93 GLN A O 1
ATOM 718 N N . ASN A 1 94 ? 5.105 9.546 5.793 1.00 96.75 94 ASN A N 1
ATOM 719 C CA . ASN A 1 94 ? 6.221 9.664 6.729 1.00 96.75 94 ASN A CA 1
ATOM 720 C C . ASN A 1 94 ? 6.323 8.461 7.695 1.00 96.75 94 ASN A C 1
ATOM 722 O O . ASN A 1 94 ? 6.510 8.629 8.898 1.00 96.75 94 ASN A O 1
ATOM 726 N N . GLY A 1 95 ? 6.146 7.242 7.173 1.00 96.44 95 GLY A N 1
ATOM 727 C CA . GLY A 1 95 ? 6.201 6.016 7.975 1.00 96.44 95 GLY A CA 1
ATOM 728 C C . GLY A 1 95 ? 4.978 5.753 8.865 1.00 96.44 95 GLY A C 1
ATOM 729 O O . GLY A 1 95 ? 5.057 4.907 9.754 1.00 96.44 95 GLY A O 1
ATOM 730 N N . GLU A 1 96 ? 3.845 6.422 8.641 1.00 97.62 96 GLU A N 1
ATOM 731 C CA . GLU A 1 96 ? 2.582 6.142 9.332 1.00 97.62 96 GLU A CA 1
ATOM 732 C C . GLU A 1 96 ? 1.457 5.769 8.366 1.00 97.62 96 GLU A C 1
ATOM 734 O O . GLU A 1 96 ? 1.231 6.432 7.352 1.00 97.62 96 GLU A O 1
ATOM 739 N N . TRP A 1 97 ? 0.698 4.734 8.727 1.00 97.12 97 TRP A N 1
ATOM 740 C CA . TRP A 1 97 ? -0.575 4.418 8.095 1.00 97.12 97 TRP A CA 1
ATOM 741 C C . TRP A 1 97 ? -1.681 5.254 8.733 1.00 97.12 97 TRP A C 1
ATOM 743 O O . TRP A 1 97 ? -1.978 5.087 9.916 1.00 97.12 97 TRP A O 1
ATOM 753 N N . VAL A 1 98 ? -2.318 6.127 7.957 1.00 97.06 98 VAL A N 1
ATOM 754 C CA . VAL A 1 98 ? -3.341 7.071 8.430 1.00 97.06 98 VAL A CA 1
ATOM 755 C C . VAL A 1 98 ? -4.676 6.759 7.762 1.00 97.06 98 VAL A C 1
ATOM 757 O O . VAL A 1 98 ? -4.815 6.923 6.553 1.00 97.06 98 VAL A O 1
ATOM 760 N N . SER A 1 99 ? -5.669 6.310 8.535 1.00 93.19 99 SER A N 1
ATOM 761 C CA . SER A 1 99 ? -7.024 6.062 8.017 1.00 93.19 99 SER A CA 1
ATOM 762 C C . SER A 1 99 ? -7.730 7.365 7.625 1.00 93.19 99 SER A C 1
ATOM 764 O O . SER A 1 99 ? -7.626 8.343 8.373 1.00 93.19 99 SER A O 1
ATOM 766 N N . VAL A 1 100 ? -8.521 7.339 6.552 1.00 87.38 100 VAL A N 1
ATOM 767 C CA . VAL A 1 100 ? -9.489 8.400 6.200 1.00 87.38 100 VAL A CA 1
ATOM 768 C C . VAL A 1 100 ? -10.889 8.022 6.671 1.00 87.38 100 VAL A C 1
ATOM 770 O O . VAL A 1 100 ? -11.208 6.812 6.651 1.00 87.38 100 VAL A O 1
#

Secondary structure (DSSP, 8-state):
-EEE-EE--S-HHHH---TTEEEEE--TTS-S--EEEEE-TTTT--EEEEEBTTS-S-TTS--BEE-S-SSS--EES-EE---TT---EEEEETTEEEE-

Foldseek 3Di:
DKDFQAEDDDDCVPDNQPANYKYFDDDPPDDDTFWMWGQHNVSPRDIDIAGAPPHDDDPPDDHWHWPPDPVFIWTPDWDFCPDPPDGFIATRGRRMTGTD